Protein AF-A0A9E1YVV9-F1 (afdb_monomer)

Radius of gyration: 12.37 Å; Cα contacts (8 Å, |Δi|>4): 25; chains: 1; bounding box: 27×24×34 Å

Mean predicted aligned error: 2.68 Å

Foldseek 3Di:
DDDDDDDDDDPPDDPCCEVCNPNPPHYDPVVNVVCVVDPDDPDDDD

Secondary structure (DSSP, 8-state):
-PPP------SS--GGGSGGGT-SS---HHHHHHHHTS---TT---

pLDDT: mean 96.03, std 4.46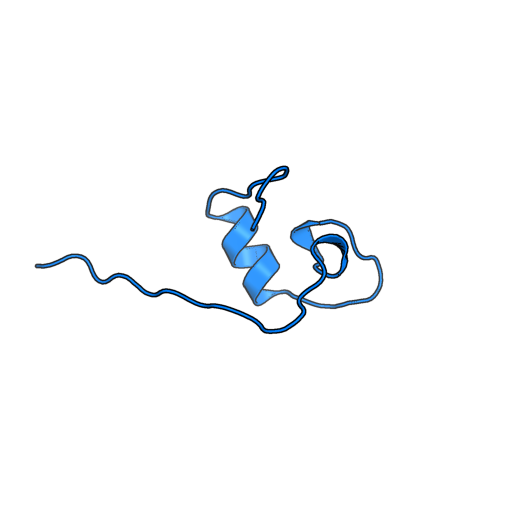, range [69.38, 98.5]

Solvent-accessible surface area (backbone atoms only — not comparable to full-atom values): 3331 Å² total; per-residue (Å²): 136,84,87,86,85,87,88,87,87,75,82,93,68,62,73,58,56,33,42,77,61,62,28,91,79,47,84,37,70,69,59,33,53,49,42,76,76,58,82,78,71,98,83,77,86,134

Sequence (46 aa):
MAQNVLFICSDQHQRDITGCYGDPLVKTPNLDRLAARGTTFDKAYC

Structure (mmCIF, N/CA/C/O backbone):
data_AF-A0A9E1YVV9-F1
#
_entry.id   AF-A0A9E1YVV9-F1
#
loop_
_atom_site.group_PDB
_atom_site.id
_atom_site.type_symbol
_atom_site.label_atom_id
_atom_site.label_alt_id
_atom_site.label_comp_id
_atom_site.label_asym_id
_atom_site.label_entity_id
_atom_site.label_seq_id
_atom_site.pdbx_PDB_ins_code
_atom_site.Cartn_x
_atom_site.Cartn_y
_atom_site.Cartn_z
_atom_site.occupancy
_atom_site.B_iso_or_equiv
_atom_site.auth_seq_id
_atom_site.auth_comp_id
_atom_site.auth_asym_id
_atom_site.auth_atom_id
_atom_site.pdbx_PDB_model_num
ATOM 1 N N . MET A 1 1 ? -17.381 -5.462 24.196 1.00 69.38 1 MET A N 1
ATOM 2 C CA . MET A 1 1 ? -15.968 -5.263 23.801 1.00 69.38 1 MET A CA 1
ATOM 3 C C . MET A 1 1 ? -15.915 -4.067 22.869 1.00 69.38 1 MET A C 1
ATOM 5 O O . MET A 1 1 ? -16.772 -3.987 22.000 1.00 69.38 1 MET A O 1
ATOM 9 N N . ALA A 1 2 ? -15.002 -3.122 23.093 1.00 90.06 2 ALA A N 1
ATOM 10 C CA . ALA A 1 2 ? -14.861 -1.942 22.239 1.00 90.06 2 ALA A CA 1
ATOM 11 C C . ALA A 1 2 ? -13.998 -2.262 21.010 1.00 90.06 2 ALA A C 1
ATOM 13 O O . ALA A 1 2 ? -13.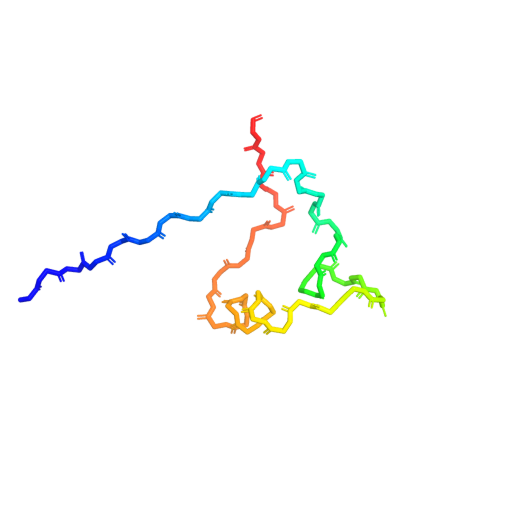083 -3.083 21.091 1.00 90.06 2 ALA A O 1
ATOM 14 N N . GLN A 1 3 ? -14.296 -1.624 19.880 1.00 96.06 3 GLN A N 1
ATOM 15 C CA . GLN A 1 3 ? -13.489 -1.733 18.669 1.00 96.06 3 GLN A CA 1
ATOM 16 C C . GLN A 1 3 ? -12.227 -0.878 18.820 1.00 96.06 3 GLN A C 1
ATOM 18 O O . GLN A 1 3 ? -12.315 0.312 19.110 1.00 96.06 3 GLN A O 1
ATOM 23 N N . ASN A 1 4 ? -11.059 -1.473 18.581 1.00 97.94 4 ASN A N 1
ATOM 24 C CA . ASN A 1 4 ? -9.798 -0.736 18.555 1.00 97.94 4 ASN A CA 1
ATOM 25 C C . ASN A 1 4 ? -9.560 -0.141 17.161 1.00 97.94 4 ASN A C 1
ATOM 27 O O . ASN A 1 4 ? -9.860 -0.786 16.151 1.00 97.94 4 ASN A O 1
ATOM 31 N N . VAL A 1 5 ? -8.982 1.061 17.120 1.00 97.38 5 VAL A N 1
ATOM 32 C CA . VAL A 1 5 ? -8.597 1.767 15.890 1.00 97.38 5 VAL A CA 1
ATOM 33 C C . VAL A 1 5 ? -7.088 2.004 15.907 1.00 97.38 5 VAL A C 1
ATOM 35 O O . VAL A 1 5 ? -6.551 2.503 16.892 1.00 97.38 5 VAL A O 1
ATOM 38 N N . LEU A 1 6 ? -6.409 1.643 14.816 1.00 97.69 6 LEU A N 1
ATOM 39 C CA . LEU A 1 6 ? -4.980 1.875 14.597 1.00 97.69 6 LEU A CA 1
ATOM 40 C C . LEU A 1 6 ? -4.813 2.765 13.363 1.00 97.69 6 LEU A C 1
ATOM 42 O O . LEU A 1 6 ? -5.248 2.389 12.276 1.00 97.69 6 LEU A O 1
ATOM 46 N N . PHE A 1 7 ? -4.167 3.917 13.535 1.00 97.88 7 PHE A N 1
ATOM 47 C CA . PHE A 1 7 ? -3.818 4.828 12.448 1.00 97.88 7 PHE A CA 1
ATOM 48 C C . PHE A 1 7 ? -2.307 4.793 12.211 1.00 97.88 7 PHE A C 1
ATOM 50 O O . PHE A 1 7 ? -1.527 4.996 13.140 1.00 97.88 7 PHE A O 1
ATOM 57 N N . ILE A 1 8 ? -1.903 4.509 10.974 1.00 97.38 8 ILE A N 1
ATOM 58 C CA . ILE A 1 8 ? -0.502 4.454 10.550 1.00 97.38 8 ILE A CA 1
ATOM 59 C C . ILE A 1 8 ? -0.308 5.543 9.500 1.00 97.38 8 ILE A C 1
ATOM 61 O O . ILE A 1 8 ? -1.008 5.549 8.491 1.00 97.38 8 ILE A O 1
ATOM 65 N N . CYS A 1 9 ? 0.6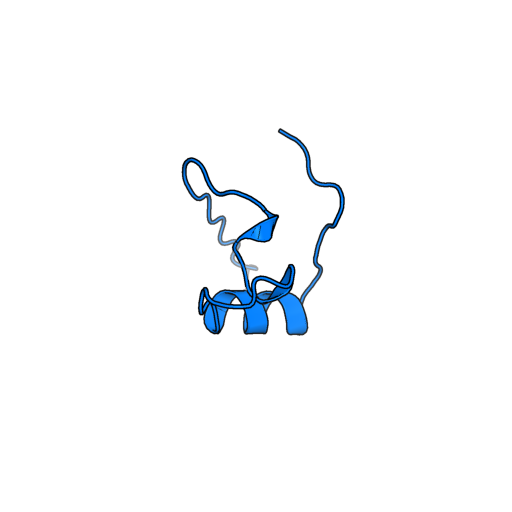48 6.439 9.733 1.00 96.81 9 CYS A N 1
ATOM 66 C CA . CYS A 1 9 ? 1.033 7.492 8.802 1.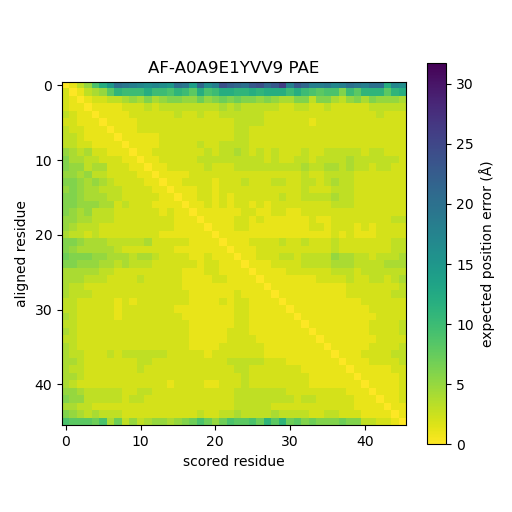00 96.81 9 CYS A CA 1
ATOM 67 C C . CYS A 1 9 ? 2.527 7.360 8.497 1.00 96.81 9 CYS A C 1
ATOM 69 O O . CYS A 1 9 ? 3.340 7.233 9.412 1.00 96.81 9 CYS A O 1
ATOM 71 N N . SER A 1 10 ? 2.872 7.345 7.215 1.00 95.81 10 SER A N 1
ATOM 72 C CA . SER A 1 10 ? 4.250 7.297 6.723 1.00 95.81 10 SER A CA 1
ATOM 73 C C . SER A 1 10 ? 4.686 8.671 6.227 1.00 95.81 10 SER A C 1
ATOM 75 O O . SER A 1 10 ? 3.874 9.393 5.653 1.00 95.81 10 SER A O 1
ATOM 77 N N . ASP A 1 11 ? 5.966 8.991 6.378 1.00 97.56 11 ASP A N 1
ATOM 78 C CA . ASP A 1 11 ? 6.540 10.249 5.899 1.00 97.56 11 ASP A CA 1
ATOM 79 C C . ASP A 1 11 ? 7.009 10.134 4.439 1.00 97.56 11 ASP A C 1
ATOM 81 O O . ASP A 1 11 ? 7.578 9.112 4.053 1.00 97.56 11 ASP A O 1
ATOM 85 N N . GLN A 1 12 ? 6.733 11.163 3.631 1.00 95.69 12 GLN A N 1
ATOM 86 C CA . GLN A 1 12 ? 7.114 11.275 2.211 1.00 95.69 12 GLN A CA 1
ATOM 87 C C . GLN A 1 12 ? 6.840 10.026 1.343 1.00 95.69 12 GLN A C 1
ATOM 89 O O . GLN A 1 12 ? 7.556 9.738 0.385 1.00 95.69 12 GLN A O 1
ATOM 94 N N . HIS A 1 13 ? 5.789 9.268 1.654 1.00 95.00 13 HIS A N 1
ATOM 95 C CA . HIS A 1 13 ? 5.499 8.012 0.967 1.00 95.00 13 HIS A CA 1
ATOM 96 C C . HIS A 1 13 ? 4.850 8.259 -0.399 1.00 95.00 13 HIS A C 1
ATOM 98 O O . HIS A 1 13 ? 3.719 8.736 -0.495 1.00 95.00 13 HIS A O 1
ATOM 104 N N . GLN A 1 14 ? 5.556 7.893 -1.467 1.00 95.00 14 GLN A N 1
ATOM 105 C CA . GLN A 1 14 ? 5.010 7.904 -2.820 1.00 95.00 14 GLN A CA 1
ATOM 106 C C . GLN A 1 14 ? 4.040 6.732 -3.024 1.00 95.00 14 GLN A C 1
ATOM 108 O O . GLN A 1 14 ? 4.415 5.581 -2.830 1.00 95.00 14 GLN A O 1
ATOM 113 N N . ARG A 1 15 ? 2.815 7.015 -3.487 1.00 94.19 15 ARG A N 1
ATOM 114 C CA . ARG A 1 15 ? 1.758 6.012 -3.730 1.00 94.19 15 ARG A CA 1
ATOM 115 C C . ARG A 1 15 ? 2.246 4.809 -4.545 1.00 94.19 15 ARG A C 1
ATOM 117 O O . ARG A 1 15 ? 2.044 3.668 -4.144 1.00 94.19 15 ARG A O 1
ATOM 124 N N . ASP A 1 16 ? 2.901 5.073 -5.670 1.00 95.44 16 ASP A N 1
ATOM 125 C CA . ASP A 1 16 ? 3.202 4.046 -6.674 1.00 95.44 16 ASP A CA 1
ATOM 126 C C . ASP A 1 16 ? 4.335 3.088 -6.261 1.00 95.44 16 ASP A C 1
ATOM 128 O O . ASP A 1 16 ? 4.621 2.160 -7.002 1.00 95.44 16 ASP A O 1
ATOM 132 N N . ILE A 1 17 ? 4.966 3.284 -5.093 1.00 96.81 17 ILE A N 1
ATOM 133 C CA . ILE A 1 17 ? 6.133 2.497 -4.658 1.00 96.81 17 ILE A CA 1
ATOM 134 C C . ILE A 1 17 ? 5.768 1.149 -4.020 1.00 96.81 17 ILE A C 1
ATOM 136 O O . ILE A 1 17 ? 6.638 0.324 -3.762 1.00 96.81 17 ILE A O 1
ATOM 140 N N . THR A 1 18 ? 4.498 0.929 -3.682 1.00 96.81 18 THR A N 1
ATOM 141 C CA . THR A 1 18 ? 4.075 -0.321 -3.030 1.00 96.81 18 THR A CA 1
ATOM 142 C C . THR A 1 18 ? 3.655 -1.367 -4.057 1.00 96.81 18 THR A C 1
ATOM 144 O O . THR A 1 18 ? 3.117 -1.041 -5.117 1.00 96.81 18 THR A O 1
ATOM 147 N N . GLY A 1 19 ? 3.832 -2.642 -3.713 1.00 97.19 19 GLY A N 1
ATOM 148 C CA . GLY A 1 19 ? 3.433 -3.771 -4.551 1.00 97.19 19 GLY A CA 1
ATOM 149 C C . GLY A 1 19 ? 1.938 -3.770 -4.881 1.00 97.19 19 GLY A C 1
ATOM 150 O O . GLY A 1 19 ? 1.562 -4.066 -6.013 1.00 97.19 19 GLY A O 1
ATOM 151 N N . CYS A 1 20 ? 1.070 -3.355 -3.950 1.00 96.75 20 CYS A N 1
ATOM 152 C CA . CYS A 1 20 ? -0.367 -3.220 -4.216 1.00 96.75 20 CYS A CA 1
ATOM 153 C C . CYS A 1 20 ? -0.738 -2.093 -5.196 1.00 96.75 20 CYS A C 1
ATOM 155 O O . CYS A 1 20 ? -1.839 -2.133 -5.742 1.00 96.75 20 CYS A O 1
ATOM 157 N N . TYR A 1 21 ? 0.170 -1.149 -5.466 1.00 97.44 21 TYR A N 1
ATOM 158 C CA . TYR A 1 21 ? 0.047 -0.166 -6.550 1.00 97.44 21 TYR A CA 1
ATOM 159 C C . TYR A 1 21 ? 0.880 -0.524 -7.796 1.00 97.44 21 TYR A C 1
ATOM 161 O O . TYR A 1 21 ? 0.868 0.225 -8.771 1.00 97.44 21 TYR A O 1
ATOM 169 N N . GLY A 1 22 ? 1.530 -1.693 -7.815 1.00 95.75 22 GLY A N 1
ATOM 170 C CA . GLY A 1 22 ? 2.158 -2.258 -9.010 1.00 95.75 22 GLY A CA 1
ATOM 171 C C . GLY A 1 22 ? 3.659 -2.006 -9.170 1.00 95.75 22 GLY A C 1
ATOM 172 O O . GLY A 1 22 ? 4.171 -2.233 -10.267 1.00 95.75 22 GLY A O 1
ATOM 173 N N . ASP A 1 23 ? 4.377 -1.573 -8.126 1.00 97.94 23 ASP A N 1
ATOM 174 C CA . ASP A 1 23 ? 5.841 -1.461 -8.204 1.00 97.94 23 ASP A CA 1
ATOM 175 C C . ASP A 1 23 ? 6.492 -2.843 -8.460 1.00 97.94 23 ASP A C 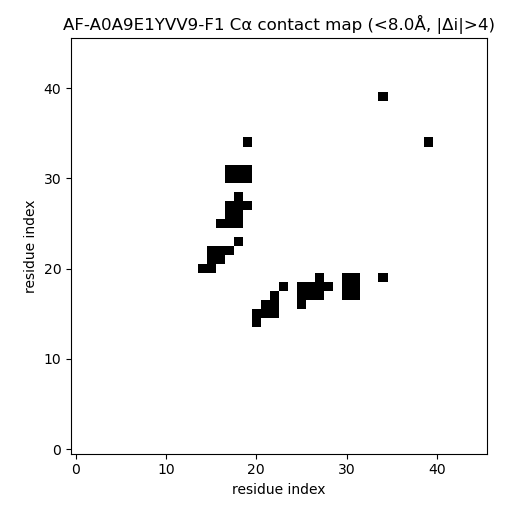1
ATOM 177 O O . ASP A 1 23 ? 6.188 -3.808 -7.750 1.00 97.94 23 ASP A O 1
ATOM 181 N N . PRO A 1 24 ? 7.383 -2.983 -9.462 1.00 95.94 24 PRO A N 1
ATOM 182 C CA . PRO A 1 24 ? 7.949 -4.279 -9.836 1.00 95.94 24 PRO A CA 1
ATOM 183 C C . PRO A 1 24 ? 9.144 -4.722 -8.974 1.00 95.94 24 PRO A C 1
ATOM 185 O O . PRO A 1 24 ? 9.585 -5.867 -9.102 1.00 95.94 24 PRO A O 1
ATOM 188 N N . LEU A 1 25 ? 9.714 -3.842 -8.142 1.00 97.62 25 LEU A N 1
ATOM 189 C CA . LEU A 1 25 ? 10.974 -4.078 -7.427 1.00 97.62 25 LEU A CA 1
ATOM 190 C C . LEU A 1 25 ? 10.801 -4.074 -5.904 1.00 97.62 25 LEU A C 1
ATOM 192 O O . LEU A 1 25 ? 11.394 -4.903 -5.203 1.00 97.62 25 LEU A O 1
ATOM 196 N N . VAL A 1 26 ? 10.021 -3.134 -5.383 1.00 97.62 26 VAL A N 1
ATOM 197 C CA . VAL A 1 26 ? 9.846 -2.904 -3.954 1.00 97.62 26 VAL A CA 1
ATOM 198 C C . VAL A 1 26 ? 8.916 -3.959 -3.366 1.00 97.62 26 VAL A C 1
ATOM 200 O O . VAL A 1 26 ? 7.824 -4.233 -3.853 1.00 97.62 26 VAL A O 1
ATOM 203 N N . LYS A 1 27 ? 9.364 -4.581 -2.273 1.00 97.75 27 LYS A N 1
ATOM 204 C CA . LYS A 1 27 ? 8.635 -5.664 -1.606 1.00 97.75 27 LYS A CA 1
ATOM 205 C C . LYS A 1 27 ? 7.895 -5.125 -0.389 1.00 97.75 27 LYS A C 1
ATOM 207 O O . LYS A 1 27 ? 8.517 -4.864 0.640 1.00 97.75 27 LYS A O 1
ATOM 212 N N . THR A 1 28 ? 6.569 -5.044 -0.468 1.00 98.00 28 THR A N 1
ATOM 213 C CA . THR A 1 28 ? 5.700 -4.582 0.630 1.00 98.00 28 THR A CA 1
ATOM 214 C C . THR A 1 28 ? 4.687 -5.637 1.092 1.00 98.00 28 THR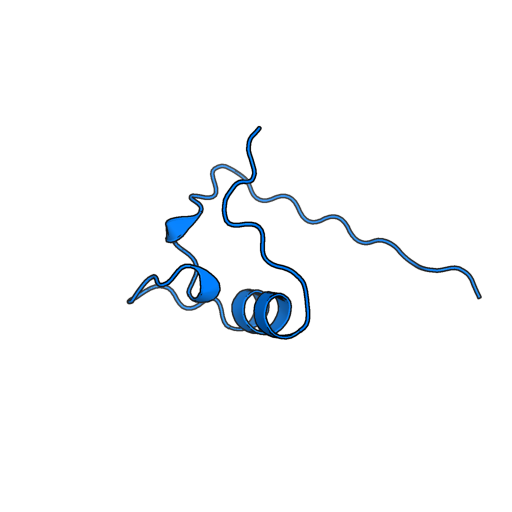 A C 1
ATOM 216 O O . THR A 1 28 ? 3.517 -5.311 1.293 1.00 98.00 28 THR A O 1
ATOM 219 N N . PRO A 1 29 ? 5.097 -6.889 1.385 1.00 98.12 29 PRO A N 1
ATOM 220 C CA . PRO A 1 29 ? 4.168 -8.017 1.540 1.00 98.12 29 PRO A CA 1
ATOM 221 C C . PRO A 1 29 ? 3.101 -7.822 2.632 1.00 98.12 29 PRO A C 1
ATOM 223 O O . PRO A 1 29 ? 1.995 -8.350 2.534 1.00 98.12 29 PRO A O 1
ATOM 226 N N . ASN A 1 30 ? 3.400 -7.052 3.684 1.00 98.38 30 ASN A N 1
ATOM 227 C CA . ASN A 1 30 ? 2.429 -6.738 4.734 1.00 98.38 30 ASN A CA 1
ATOM 228 C C . ASN A 1 30 ? 1.387 -5.698 4.301 1.00 98.38 30 ASN A C 1
ATOM 230 O O . ASN A 1 30 ? 0.222 -5.839 4.674 1.00 98.38 30 ASN A O 1
ATOM 234 N N . LEU A 1 31 ? 1.792 -4.685 3.528 1.00 97.88 31 LEU A N 1
ATOM 235 C CA . LEU A 1 31 ? 0.869 -3.699 2.962 1.00 97.88 31 LEU A CA 1
ATOM 236 C C . LEU A 1 31 ? 0.037 -4.337 1.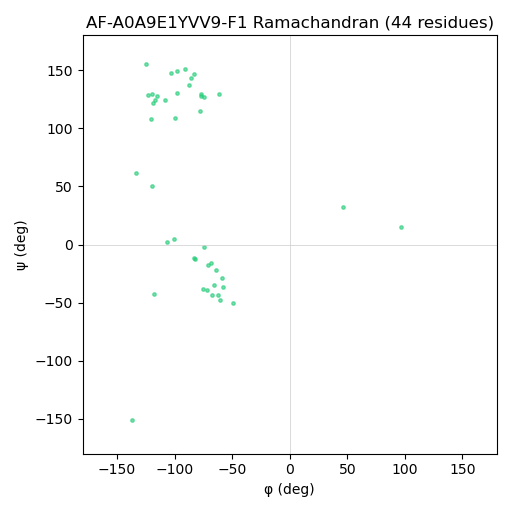851 1.00 97.88 31 LEU A C 1
ATOM 238 O O . LEU A 1 31 ? -1.171 -4.137 1.822 1.00 97.88 31 LEU A O 1
ATOM 242 N N . ASP A 1 32 ? 0.644 -5.195 1.030 1.00 98.19 32 ASP A N 1
ATOM 243 C CA . ASP A 1 32 ? -0.048 -5.923 -0.035 1.00 98.19 32 ASP A CA 1
ATOM 244 C C . ASP A 1 32 ? -1.132 -6.840 0.550 1.00 98.19 32 ASP A C 1
ATOM 246 O O . ASP A 1 32 ? -2.276 -6.848 0.098 1.00 98.19 32 ASP A O 1
ATOM 250 N N . ARG A 1 33 ? -0.817 -7.551 1.642 1.00 98.50 33 ARG A N 1
ATOM 251 C CA . ARG A 1 33 ? -1.797 -8.358 2.382 1.00 98.50 33 ARG A CA 1
ATOM 252 C C . ARG A 1 33 ? -2.885 -7.509 3.039 1.00 98.50 33 ARG A C 1
ATOM 254 O O . ARG A 1 33 ? -4.019 -7.973 3.146 1.00 98.50 33 ARG A O 1
ATOM 261 N N . LEU A 1 34 ? -2.557 -6.307 3.523 1.00 98.19 34 LEU A N 1
ATOM 262 C CA . LEU A 1 34 ? -3.542 -5.386 4.096 1.00 98.19 34 LEU A CA 1
ATOM 263 C C . LEU A 1 34 ? -4.498 -4.862 3.017 1.00 98.19 34 LEU A C 1
ATOM 265 O O . LEU A 1 34 ? -5.706 -4.862 3.241 1.00 98.19 34 LEU A O 1
ATOM 269 N N . ALA A 1 35 ? -3.966 -4.495 1.851 1.00 97.81 35 ALA A N 1
ATOM 270 C CA . ALA A 1 35 ? -4.727 -4.086 0.678 1.00 97.81 35 ALA A CA 1
ATOM 271 C C . ALA A 1 35 ? -5.660 -5.206 0.191 1.00 97.81 35 ALA A C 1
ATOM 273 O O . ALA A 1 35 ? -6.854 -4.978 0.035 1.00 97.81 35 ALA A O 1
ATOM 274 N N . ALA A 1 36 ? -5.155 -6.440 0.060 1.00 98.19 36 ALA A N 1
ATOM 275 C CA . ALA A 1 36 ? -5.929 -7.591 -0.417 1.00 98.19 36 ALA A CA 1
ATOM 276 C C . ALA A 1 36 ? -7.102 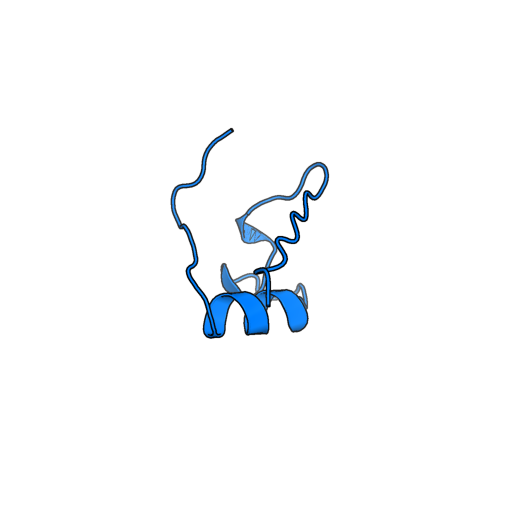-8.000 0.496 1.00 98.19 36 ALA A C 1
ATOM 278 O O . ALA A 1 36 ? -8.029 -8.671 0.047 1.00 98.19 36 ALA A O 1
ATOM 279 N N . ARG A 1 37 ? -7.062 -7.633 1.783 1.00 98.44 37 ARG A N 1
ATOM 280 C CA . ARG A 1 37 ? -8.111 -7.963 2.767 1.00 98.44 37 ARG A CA 1
ATOM 281 C C . ARG A 1 37 ? -8.982 -6.768 3.166 1.00 98.44 37 ARG A C 1
ATOM 283 O O . ARG A 1 37 ? -9.785 -6.892 4.090 1.00 98.44 37 ARG A O 1
ATOM 290 N N . GLY A 1 38 ? -8.744 -5.608 2.566 1.00 97.56 38 GLY A N 1
ATOM 291 C CA . GLY A 1 38 ? -9.358 -4.342 2.941 1.00 97.56 38 GLY A CA 1
ATOM 292 C C . GLY A 1 38 ? -9.791 -3.548 1.718 1.00 97.56 38 GLY A C 1
ATOM 293 O O . GLY A 1 38 ? -10.110 -4.115 0.678 1.00 97.56 38 GLY A O 1
ATOM 294 N N . THR A 1 39 ? -9.795 -2.227 1.863 1.00 97.56 39 THR A N 1
ATOM 295 C CA . THR A 1 39 ? -10.142 -1.295 0.788 1.00 97.56 39 THR A CA 1
ATOM 296 C C . THR A 1 39 ? -8.921 -0.459 0.436 1.00 97.56 39 THR A C 1
ATOM 298 O O . THR A 1 39 ? -8.318 0.158 1.316 1.00 97.56 39 THR A O 1
ATOM 301 N N . THR A 1 40 ? -8.573 -0.419 -0.848 1.00 96.75 40 THR A N 1
ATOM 302 C CA . THR A 1 40 ? -7.571 0.490 -1.414 1.00 96.75 40 THR A CA 1
ATOM 303 C C . THR A 1 40 ? -8.253 1.706 -2.033 1.00 96.75 40 THR A C 1
ATOM 305 O O . THR A 1 40 ? -9.384 1.625 -2.510 1.00 96.75 40 THR A O 1
ATOM 308 N N . PHE A 1 41 ? -7.572 2.850 -2.014 1.00 96.88 41 PHE A N 1
ATOM 309 C CA . PHE A 1 41 ? -8.088 4.102 -2.561 1.00 96.88 41 PHE A CA 1
ATOM 310 C C . PHE A 1 41 ? -7.155 4.607 -3.661 1.00 96.88 41 PHE A C 1
ATOM 312 O O . PHE A 1 41 ? -6.094 5.147 -3.370 1.00 96.88 41 PHE A O 1
ATOM 319 N N . ASP A 1 42 ? -7.583 4.530 -4.920 1.00 96.62 42 ASP A N 1
ATOM 320 C CA . ASP A 1 42 ? -6.757 4.969 -6.061 1.00 96.62 42 ASP A CA 1
ATOM 321 C C . ASP A 1 42 ? -6.599 6.500 -6.147 1.00 96.62 42 ASP A C 1
ATOM 323 O O . ASP A 1 42 ? -5.718 7.020 -6.840 1.00 96.62 42 ASP A O 1
ATOM 327 N N . LYS A 1 43 ? -7.478 7.232 -5.448 1.00 96.00 43 LYS A N 1
ATOM 328 C CA . LYS A 1 43 ? -7.600 8.697 -5.472 1.00 96.00 43 LYS A CA 1
ATOM 329 C C . LYS A 1 43 ? -7.702 9.283 -4.056 1.00 96.00 43 LYS A C 1
ATOM 331 O O . LYS A 1 43 ? -8.718 9.879 -3.702 1.00 96.00 43 LYS A O 1
ATOM 336 N N . ALA A 1 44 ? -6.665 9.085 -3.245 1.00 95.31 44 ALA A N 1
ATOM 337 C CA . ALA A 1 44 ? -6.509 9.726 -1.936 1.00 95.31 44 ALA A CA 1
ATOM 338 C C . ALA A 1 44 ? -5.583 10.953 -2.044 1.00 95.31 44 ALA A C 1
ATOM 340 O O . ALA A 1 44 ? -4.496 10.848 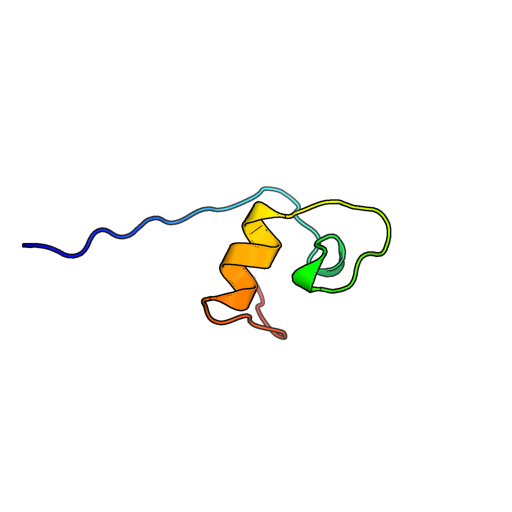-2.609 1.00 95.31 44 ALA A O 1
ATOM 341 N N . TYR A 1 45 ? -6.015 12.100 -1.511 1.00 94.62 45 TYR A N 1
ATOM 342 C CA . TYR A 1 45 ? -5.305 13.386 -1.576 1.00 94.62 45 TYR A CA 1
ATOM 343 C C . TYR A 1 45 ? -5.082 13.953 -0.167 1.00 94.62 45 TYR A C 1
ATOM 345 O O . TYR A 1 45 ? -5.844 13.629 0.747 1.00 94.62 45 TYR A O 1
ATOM 353 N N . CYS A 1 46 ? -4.055 14.790 -0.018 1.00 87.31 46 CYS A N 1
ATOM 354 C CA . CYS A 1 46 ? -3.690 15.505 1.206 1.00 87.31 46 CYS A CA 1
ATOM 355 C C . CYS A 1 46 ? -3.884 17.018 1.069 1.00 87.31 46 CYS A C 1
ATOM 357 O O . CYS A 1 46 ? -3.784 17.533 -0.068 1.00 87.31 46 CYS A O 1
#